Protein AF-A0A378KY11-F1 (afdb_monomer_lite)

Organism: NCBI:txid45072

Radius of gyration: 21.18 Å; chains: 1; bounding box: 35×43×86 Å

pLDDT: mean 77.0, std 15.94, range [35.81, 94.25]

Sequence (131 aa):
MNPIKLIGSLILILIPWGVVSAEEYHKQAISIITNCYNTSEDKEDKVVQCIKNKLKELPNPGDYRLNVKTSNPDAAGHFRIIIFMINSSGYMVYCIGNANRNTMTIKSCVQDKGEPLSPSQELSIDTLLDI

Structure (mmCIF, N/CA/C/O backbone):
data_AF-A0A378KY11-F1
#
_entry.id   AF-A0A378KY11-F1
#
loop_
_atom_site.group_PDB
_atom_site.id
_atom_site.type_symbol
_atom_site.label_atom_id
_atom_site.label_alt_id
_atom_site.label_comp_id
_atom_site.label_asym_id
_atom_site.label_entity_id
_atom_site.label_seq_id
_atom_site.pdbx_PDB_ins_code
_atom_site.Cartn_x
_atom_site.Cartn_y
_atom_site.Cartn_z
_atom_site.occupancy
_atom_site.B_iso_or_equiv
_atom_site.auth_seq_id
_atom_site.auth_comp_id
_atom_site.auth_asym_id
_atom_site.auth_atom_id
_atom_site.pdbx_PDB_model_num
ATOM 1 N N . MET A 1 1 ? -17.705 24.272 63.351 1.00 37.47 1 MET A N 1
ATOM 2 C CA . MET A 1 1 ? -17.203 25.217 62.331 1.00 37.47 1 MET A CA 1
ATOM 3 C C . MET A 1 1 ? -16.059 24.552 61.567 1.00 37.47 1 MET A C 1
ATOM 5 O O . MET A 1 1 ? -15.044 24.248 62.168 1.00 37.47 1 MET A O 1
ATOM 9 N N . ASN A 1 2 ? -16.343 24.236 60.297 1.00 40.91 2 ASN A N 1
ATOM 10 C CA . ASN A 1 2 ? -15.537 23.867 59.115 1.00 40.91 2 ASN A CA 1
ATOM 11 C C . ASN A 1 2 ? -14.178 23.140 59.225 1.00 40.91 2 ASN A C 1
ATOM 13 O O . ASN A 1 2 ? -13.183 23.766 59.580 1.00 40.91 2 ASN A O 1
ATOM 17 N N . PRO A 1 3 ? -14.069 21.928 58.643 1.00 47.09 3 PRO A N 1
ATOM 18 C CA . PRO A 1 3 ? -12.883 21.507 57.914 1.00 47.09 3 PRO A CA 1
ATOM 19 C C . PRO A 1 3 ? -13.015 21.884 56.428 1.00 47.09 3 PRO A C 1
ATOM 21 O O . PRO A 1 3 ? -14.005 21.579 55.758 1.00 47.09 3 PRO A O 1
ATOM 24 N N . ILE A 1 4 ? -11.997 22.580 55.932 1.00 55.97 4 ILE A N 1
ATOM 25 C CA . ILE A 1 4 ? -11.791 22.943 54.530 1.00 55.97 4 ILE A CA 1
ATOM 26 C C . ILE A 1 4 ? -11.764 21.653 53.703 1.00 55.97 4 ILE A C 1
ATOM 28 O O . ILE A 1 4 ? -10.840 20.847 53.805 1.00 55.97 4 ILE A O 1
ATOM 32 N N . LYS A 1 5 ? -12.809 21.440 52.898 1.00 49.34 5 LYS A N 1
ATOM 33 C CA . LYS A 1 5 ? -12.852 20.378 51.894 1.00 49.34 5 LYS A CA 1
ATOM 34 C C . LYS A 1 5 ? -11.841 20.738 50.806 1.00 49.34 5 LYS A C 1
ATOM 36 O O . LYS A 1 5 ? -12.108 21.618 49.992 1.00 49.34 5 LYS A O 1
ATOM 41 N N . LEU A 1 6 ? -10.683 20.076 50.814 1.00 51.50 6 LEU A N 1
ATOM 42 C CA . LEU A 1 6 ? -9.778 20.032 49.668 1.00 51.50 6 LEU A CA 1
ATOM 43 C C . LEU A 1 6 ? -10.548 19.418 48.495 1.00 51.50 6 LEU A C 1
ATOM 45 O O . LEU A 1 6 ? -10.718 18.204 48.397 1.00 51.50 6 LEU A O 1
ATOM 49 N N . ILE A 1 7 ? -11.049 20.281 47.619 1.00 56.16 7 ILE A N 1
ATOM 50 C CA . ILE A 1 7 ? -11.520 19.911 46.293 1.00 56.16 7 ILE A CA 1
ATOM 51 C C . ILE A 1 7 ? -10.250 19.596 45.501 1.00 56.16 7 ILE A C 1
ATOM 53 O O . ILE A 1 7 ? -9.639 20.472 44.892 1.00 56.16 7 ILE A O 1
ATOM 57 N N . GLY A 1 8 ? -9.802 18.344 45.592 1.00 53.84 8 GLY A N 1
ATOM 58 C CA . GLY A 1 8 ? -8.805 17.772 44.697 1.00 53.84 8 GLY A CA 1
ATOM 59 C C . GLY A 1 8 ? -9.410 17.690 43.304 1.00 53.84 8 GLY A C 1
ATOM 60 O O . GLY A 1 8 ? -9.938 16.655 42.909 1.00 53.84 8 GLY A O 1
ATOM 61 N N . SER A 1 9 ? -9.391 18.815 42.593 1.00 54.47 9 SER A N 1
ATOM 62 C CA . SER A 1 9 ? -9.737 18.888 41.182 1.00 54.47 9 SER A CA 1
ATOM 63 C C . SER A 1 9 ? -8.617 18.200 40.408 1.00 54.47 9 SER A C 1
ATOM 65 O O . SER A 1 9 ? -7.626 18.815 40.015 1.00 54.47 9 SER A O 1
ATOM 67 N N . LEU A 1 10 ? -8.732 16.880 40.278 1.00 54.66 10 LEU A N 1
ATOM 68 C CA . LEU A 1 10 ? -7.898 16.074 39.406 1.00 54.66 10 LEU A CA 1
ATOM 69 C C . LEU A 1 10 ? -8.316 16.413 37.967 1.00 54.66 10 LEU A C 1
ATOM 71 O O . LEU A 1 10 ? -9.171 15.756 37.377 1.00 54.66 10 LEU A O 1
ATOM 75 N N . ILE A 1 11 ? -7.763 17.500 37.424 1.00 59.56 11 ILE A N 1
ATOM 76 C CA . ILE A 1 11 ? -7.839 17.820 35.996 1.00 59.56 11 ILE A CA 1
ATOM 77 C C . ILE A 1 11 ? -6.975 16.780 35.284 1.00 59.56 11 ILE A C 1
ATOM 79 O O . ILE A 1 11 ? -5.788 16.969 35.041 1.00 59.56 11 ILE A O 1
ATOM 83 N N . LEU A 1 12 ? -7.587 15.631 35.017 1.00 55.69 12 LEU A N 1
ATOM 84 C CA . LEU A 1 12 ? -7.044 14.548 34.211 1.00 55.69 12 LEU A CA 1
ATOM 85 C C . LEU A 1 12 ? -7.713 14.602 32.837 1.00 55.69 12 LEU A C 1
ATOM 87 O O . LEU A 1 12 ? -8.357 13.662 32.394 1.00 55.69 12 LEU A O 1
ATOM 91 N N . ILE A 1 13 ? -7.647 15.761 32.191 1.00 57.81 13 ILE A N 1
ATOM 92 C CA . ILE A 1 13 ? -8.123 15.951 30.824 1.00 57.81 13 ILE A CA 1
ATOM 93 C C . ILE A 1 13 ? -7.138 16.917 30.201 1.00 57.81 13 ILE A C 1
ATOM 95 O O . ILE A 1 13 ? -7.174 18.085 30.553 1.00 57.81 13 ILE A O 1
ATOM 99 N N . LEU A 1 14 ? -6.217 16.403 29.389 1.00 50.12 14 LEU A N 1
ATOM 100 C CA . LEU A 1 14 ? -5.500 17.080 28.297 1.00 50.12 14 LEU A CA 1
ATOM 101 C C . LEU A 1 14 ? -4.362 16.156 27.826 1.00 50.12 14 LEU A C 1
ATOM 103 O O . LEU A 1 14 ? -3.215 16.570 27.685 1.00 50.12 14 LEU A O 1
ATOM 107 N N . ILE A 1 15 ? -4.661 14.877 27.579 1.00 57.03 15 ILE A N 1
ATOM 108 C CA . ILE A 1 15 ? -3.862 14.161 26.586 1.00 57.03 15 ILE A CA 1
ATOM 109 C C . ILE A 1 15 ? -4.636 14.334 25.283 1.00 57.03 15 ILE A C 1
ATOM 111 O O . ILE A 1 15 ? -5.746 13.806 25.183 1.00 57.03 15 ILE A O 1
ATOM 115 N N . PRO A 1 16 ? -4.121 15.097 24.302 1.00 43.75 16 PRO A N 1
ATOM 116 C CA . PRO A 1 16 ? -4.639 15.041 22.952 1.00 43.75 16 PRO A CA 1
ATOM 117 C C . PRO A 1 16 ? -4.214 13.675 22.425 1.00 43.75 16 PRO A C 1
ATOM 119 O O . PRO A 1 16 ? -3.162 13.523 21.808 1.00 43.75 16 PRO A O 1
ATOM 122 N N . TRP A 1 17 ? -4.985 12.642 22.757 1.00 49.72 17 TRP A N 1
ATOM 123 C CA . TRP A 1 17 ? -4.884 11.375 22.064 1.00 49.72 17 TRP A CA 1
ATOM 124 C C . TRP A 1 17 ? -5.228 11.696 20.621 1.00 49.72 17 TRP A C 1
ATOM 126 O O . TRP A 1 17 ? -6.391 11.920 20.286 1.00 49.72 17 TRP A O 1
ATOM 136 N N . GLY A 1 18 ? -4.188 11.827 19.797 1.00 53.03 18 GLY A N 1
ATOM 137 C CA . GLY A 1 18 ? -4.296 11.875 18.353 1.00 53.03 18 GLY A CA 1
ATOM 138 C C . GLY A 1 18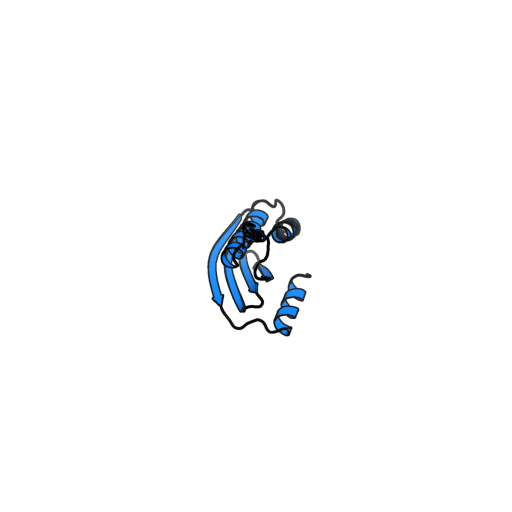 ? -4.910 10.561 17.910 1.00 53.03 18 GLY A C 1
ATOM 139 O O . GLY A 1 18 ? -4.205 9.619 17.562 1.00 53.03 18 GLY A O 1
ATOM 140 N N . VAL A 1 19 ? -6.232 10.480 18.001 1.00 57.03 19 VAL A N 1
ATOM 141 C CA . VAL A 1 19 ? -7.027 9.419 17.416 1.00 57.03 19 VAL A CA 1
ATOM 142 C C . VAL A 1 19 ? -6.938 9.629 15.915 1.00 57.03 19 VAL A C 1
ATOM 144 O O . VAL A 1 19 ? -7.730 10.349 15.313 1.00 57.03 19 VAL A O 1
ATOM 147 N N . VAL A 1 20 ? -5.904 9.048 15.305 1.00 63.56 20 VAL A N 1
ATOM 148 C CA . VAL A 1 20 ? -5.912 8.818 13.863 1.00 63.56 20 VAL A CA 1
ATOM 149 C C . VAL A 1 20 ? -7.190 8.036 13.596 1.00 63.56 20 VAL A C 1
ATOM 151 O O . VAL A 1 20 ? -7.429 6.999 14.215 1.00 63.56 20 VAL A O 1
ATOM 154 N N . SER A 1 21 ? -8.071 8.579 12.761 1.00 74.06 21 SER A N 1
ATOM 155 C CA . SER A 1 21 ? -9.301 7.883 12.413 1.00 74.06 21 SER A CA 1
ATOM 156 C C . SER A 1 21 ? -8.983 6.747 11.440 1.00 74.06 21 SER A C 1
ATOM 158 O O . SER A 1 21 ? -7.997 6.785 10.702 1.00 74.06 21 SER A O 1
ATOM 160 N N . ALA A 1 22 ? -9.849 5.738 11.394 1.00 71.75 22 ALA A N 1
ATOM 161 C CA . ALA A 1 22 ? -9.800 4.696 10.368 1.00 71.75 22 ALA A CA 1
ATOM 162 C C . ALA A 1 22 ? -9.801 5.275 8.933 1.00 71.75 22 ALA A C 1
ATOM 164 O O . ALA A 1 22 ? -9.206 4.706 8.014 1.00 71.75 22 ALA A O 1
ATOM 165 N N . GLU A 1 23 ? -10.440 6.434 8.744 1.00 73.19 23 GLU A N 1
ATOM 166 C CA . GLU A 1 23 ? -10.442 7.149 7.469 1.00 73.19 23 GLU A CA 1
ATOM 167 C C . GLU A 1 23 ? -9.060 7.729 7.125 1.00 73.19 23 GLU A C 1
ATOM 169 O O . GLU A 1 23 ? -8.614 7.696 5.982 1.00 73.19 23 GLU A O 1
ATOM 174 N N . GLU A 1 24 ? -8.357 8.244 8.123 1.00 82.69 24 GLU A N 1
ATOM 175 C CA . GLU A 1 24 ? -7.048 8.855 7.937 1.00 82.69 24 GLU A CA 1
ATOM 176 C C . GLU A 1 24 ? -5.956 7.796 7.703 1.00 82.69 24 GLU A C 1
ATOM 178 O O . GLU A 1 24 ? -5.070 7.980 6.866 1.00 82.69 24 GLU A O 1
ATOM 183 N N . TYR A 1 25 ? -6.077 6.632 8.351 1.00 85.31 25 TYR A N 1
ATOM 184 C CA . TYR A 1 25 ? -5.148 5.514 8.177 1.00 85.31 25 TYR A CA 1
ATOM 185 C C . TYR A 1 25 ? -5.025 5.064 6.716 1.00 85.31 25 TYR A C 1
ATOM 187 O O . TYR A 1 25 ? -3.920 4.979 6.180 1.00 85.31 25 TYR A O 1
ATOM 195 N N . HIS A 1 26 ? -6.147 4.793 6.040 1.00 85.19 26 HIS A N 1
ATOM 196 C CA . HIS A 1 26 ? -6.092 4.220 4.694 1.00 85.19 26 HIS A CA 1
ATOM 197 C C . HIS A 1 26 ? -5.505 5.205 3.670 1.00 85.19 26 HIS A C 1
ATOM 199 O O . HIS A 1 26 ? -4.774 4.791 2.770 1.00 85.19 26 HIS A O 1
ATOM 205 N N . LYS A 1 27 ? -5.772 6.513 3.816 1.00 90.25 27 LYS A N 1
ATOM 206 C CA . LYS A 1 27 ? -5.198 7.552 2.945 1.00 90.25 27 LYS A CA 1
ATOM 207 C C . LYS A 1 27 ? -3.681 7.602 3.100 1.00 90.25 27 LYS A C 1
ATOM 209 O O . LYS A 1 27 ? -2.962 7.619 2.099 1.00 90.25 27 LYS A O 1
ATOM 214 N N . GLN A 1 28 ? -3.193 7.557 4.340 1.00 91.25 28 GLN A N 1
ATOM 215 C CA . GLN A 1 28 ? -1.759 7.533 4.622 1.00 91.25 28 GLN A CA 1
ATOM 216 C C . GLN A 1 28 ? -1.098 6.242 4.131 1.00 91.25 28 GLN A C 1
ATOM 218 O O . GLN A 1 28 ? -0.052 6.310 3.486 1.00 91.25 28 GLN A O 1
ATOM 223 N N . ALA A 1 29 ? -1.729 5.083 4.330 1.00 91.19 29 ALA A N 1
ATOM 224 C CA . ALA A 1 29 ? -1.225 3.809 3.824 1.00 91.19 29 ALA A CA 1
ATOM 225 C C . ALA A 1 29 ? -1.081 3.814 2.290 1.00 91.19 29 ALA A C 1
ATOM 227 O O . ALA A 1 29 ? -0.028 3.454 1.765 1.00 91.19 29 ALA A O 1
ATOM 228 N N . ILE A 1 30 ? -2.092 4.298 1.557 1.00 92.31 30 ILE A N 1
ATOM 229 C CA . ILE A 1 30 ? -2.036 4.435 0.089 1.00 92.31 30 ILE A CA 1
ATOM 230 C C . ILE A 1 30 ? -0.908 5.380 -0.343 1.00 92.31 30 ILE A C 1
ATOM 232 O O . ILE A 1 30 ? -0.194 5.093 -1.310 1.00 92.31 30 ILE A O 1
ATOM 236 N N . SER A 1 31 ? -0.736 6.496 0.370 1.00 94.00 31 SER A N 1
ATOM 237 C CA . SER A 1 31 ? 0.337 7.459 0.110 1.00 94.00 31 SER A CA 1
ATOM 238 C C . SER A 1 31 ? 1.719 6.824 0.291 1.00 94.00 31 SER A C 1
ATOM 240 O O . SER A 1 31 ? 2.563 6.925 -0.599 1.00 94.00 31 SER A O 1
ATOM 242 N N . ILE A 1 32 ? 1.924 6.080 1.383 1.00 93.56 32 ILE A N 1
ATOM 243 C CA . ILE A 1 32 ? 3.165 5.343 1.660 1.00 93.56 32 ILE A CA 1
ATOM 244 C C . ILE A 1 32 ? 3.470 4.347 0.542 1.00 93.56 32 ILE A C 1
ATOM 246 O O . ILE A 1 32 ? 4.580 4.353 0.015 1.00 93.56 32 ILE A O 1
ATOM 250 N N . ILE A 1 33 ? 2.491 3.528 0.145 1.00 91.38 33 ILE A N 1
ATOM 251 C CA . ILE A 1 33 ? 2.658 2.527 -0.920 1.00 91.38 33 ILE A CA 1
ATOM 252 C C . ILE A 1 33 ? 3.071 3.202 -2.226 1.00 91.38 33 ILE A C 1
ATOM 254 O O . ILE A 1 33 ? 4.040 2.792 -2.865 1.00 91.38 33 ILE A O 1
ATOM 258 N N . THR A 1 34 ? 2.365 4.271 -2.594 1.00 92.44 34 THR A N 1
ATOM 259 C CA . THR A 1 34 ? 2.635 5.022 -3.822 1.00 92.44 34 THR A CA 1
ATOM 260 C C . THR A 1 34 ? 4.029 5.643 -3.790 1.00 92.44 34 THR A C 1
ATOM 262 O O . THR A 1 34 ? 4.772 5.545 -4.764 1.00 92.44 34 THR A O 1
ATOM 265 N N . ASN A 1 35 ? 4.415 6.249 -2.665 1.00 93.00 35 ASN A N 1
ATOM 266 C CA . ASN A 1 35 ? 5.718 6.880 -2.522 1.00 93.00 35 ASN A CA 1
ATOM 267 C C . ASN A 1 35 ? 6.851 5.849 -2.570 1.00 93.00 35 ASN A C 1
ATOM 269 O O . ASN A 1 35 ? 7.770 6.011 -3.363 1.00 93.00 35 ASN A O 1
ATOM 273 N N . CYS A 1 36 ? 6.748 4.758 -1.804 1.00 90.75 36 CYS A N 1
ATOM 274 C CA . CYS A 1 36 ? 7.719 3.664 -1.829 1.00 90.75 36 CYS A CA 1
ATOM 275 C C . CYS A 1 36 ? 7.910 3.092 -3.236 1.00 90.75 36 CYS A C 1
ATOM 277 O O . CYS A 1 36 ? 9.030 2.796 -3.640 1.00 90.75 36 CYS A O 1
ATOM 279 N N . TYR A 1 37 ? 6.830 2.963 -4.005 1.00 89.69 37 TYR A N 1
ATOM 280 C CA . TYR A 1 37 ? 6.920 2.493 -5.381 1.00 89.69 37 TYR A CA 1
ATOM 281 C C . TYR A 1 37 ? 7.601 3.505 -6.319 1.00 89.69 37 TYR A C 1
ATOM 283 O O . TYR A 1 37 ? 8.324 3.112 -7.235 1.00 89.69 37 TYR A O 1
ATOM 291 N N . ASN A 1 38 ? 7.357 4.802 -6.121 1.00 90.38 38 ASN A N 1
ATOM 292 C CA . ASN A 1 38 ? 7.872 5.867 -6.985 1.00 90.38 38 ASN A CA 1
ATOM 293 C C . ASN A 1 38 ? 9.338 6.216 -6.713 1.00 90.38 38 ASN A C 1
ATOM 295 O O . ASN A 1 38 ? 10.016 6.703 -7.613 1.00 90.38 38 ASN A O 1
ATOM 299 N N . THR A 1 39 ? 9.819 6.002 -5.489 1.00 88.31 39 THR A N 1
ATOM 300 C CA . THR A 1 39 ? 11.186 6.354 -5.081 1.00 88.31 39 THR A CA 1
ATOM 301 C C . THR A 1 39 ? 12.145 5.169 -5.071 1.00 88.31 39 THR A C 1
ATOM 303 O O . THR A 1 39 ? 13.351 5.376 -4.977 1.00 88.31 39 THR A O 1
ATOM 306 N N . SER A 1 40 ? 11.643 3.935 -5.166 1.00 82.06 40 SER A N 1
ATOM 307 C CA . SER A 1 40 ? 12.503 2.753 -5.202 1.00 82.06 40 SER A CA 1
ATOM 308 C C . SER A 1 40 ? 13.134 2.571 -6.578 1.00 82.06 40 SER A C 1
ATOM 310 O O . SER A 1 40 ? 12.433 2.439 -7.583 1.00 82.06 40 SER A O 1
ATOM 312 N N . GLU A 1 41 ? 14.464 2.522 -6.603 1.00 71.25 41 GLU A N 1
ATOM 313 C CA . GLU A 1 41 ? 15.255 2.308 -7.820 1.00 71.25 41 GLU A CA 1
ATOM 314 C C . GLU A 1 41 ? 15.103 0.882 -8.382 1.00 71.25 41 GLU A C 1
ATOM 316 O O . GLU A 1 41 ? 15.145 0.708 -9.595 1.00 71.25 41 GLU A O 1
ATOM 321 N N . ASP A 1 42 ? 14.837 -0.114 -7.521 1.00 68.94 42 ASP A N 1
ATOM 322 C CA . ASP A 1 42 ? 14.449 -1.475 -7.925 1.00 68.94 42 ASP A CA 1
ATOM 323 C C . ASP A 1 42 ? 13.045 -1.794 -7.416 1.00 68.94 42 ASP A C 1
ATOM 325 O O . ASP A 1 42 ? 12.732 -1.619 -6.236 1.00 68.94 42 ASP A O 1
ATOM 329 N N . LYS A 1 43 ? 12.184 -2.264 -8.318 1.00 65.25 43 LYS A N 1
ATOM 330 C CA . LYS A 1 43 ? 10.729 -2.363 -8.107 1.00 65.25 43 LYS A CA 1
ATOM 331 C C . LYS A 1 43 ? 10.265 -3.639 -7.399 1.00 65.25 43 LYS A C 1
ATOM 333 O O . LYS A 1 43 ? 9.063 -3.856 -7.275 1.00 65.25 43 LYS A O 1
ATOM 338 N N . GLU A 1 44 ? 11.210 -4.449 -6.936 1.00 69.69 44 GLU A N 1
ATOM 339 C CA . GLU A 1 44 ? 10.971 -5.734 -6.274 1.00 69.69 44 GLU A CA 1
ATOM 340 C C . GLU A 1 44 ? 11.155 -5.594 -4.752 1.00 69.69 44 GLU A C 1
ATOM 342 O O . GLU A 1 44 ? 10.491 -4.763 -4.123 1.00 69.69 44 GLU A O 1
ATOM 347 N N . ASP A 1 45 ? 12.064 -6.359 -4.145 1.00 73.06 45 ASP A N 1
ATOM 348 C CA . ASP A 1 45 ? 12.229 -6.465 -2.690 1.00 73.06 45 ASP A CA 1
ATOM 349 C C . ASP A 1 45 ? 12.371 -5.115 -1.974 1.00 73.06 45 ASP A C 1
ATOM 351 O O . ASP A 1 45 ? 11.857 -4.945 -0.868 1.00 73.06 45 ASP A O 1
ATOM 355 N N . LYS A 1 46 ? 13.005 -4.116 -2.603 1.00 80.75 46 LYS A N 1
ATOM 356 C CA . LYS A 1 46 ? 13.176 -2.777 -2.013 1.00 80.75 46 LYS A CA 1
ATOM 357 C C . LYS A 1 46 ? 11.848 -2.035 -1.829 1.00 80.75 46 LYS A C 1
ATOM 359 O O . LYS A 1 46 ? 11.661 -1.382 -0.801 1.00 80.75 46 LYS A O 1
ATOM 364 N N . VAL A 1 47 ? 10.906 -2.165 -2.769 1.00 84.25 47 VAL A N 1
ATOM 365 C CA . VAL A 1 47 ? 9.562 -1.574 -2.629 1.00 84.25 47 VAL A CA 1
ATOM 366 C C . VAL A 1 47 ? 8.829 -2.249 -1.479 1.00 84.25 47 VAL A C 1
ATOM 368 O O . VAL A 1 47 ? 8.279 -1.566 -0.614 1.00 84.25 47 VAL A O 1
ATOM 371 N N . VAL A 1 48 ? 8.868 -3.583 -1.430 1.00 82.88 48 VAL A N 1
ATOM 372 C CA . VAL A 1 48 ? 8.224 -4.368 -0.368 1.00 82.88 48 VAL A CA 1
ATOM 373 C C . VAL A 1 48 ? 8.805 -4.005 0.998 1.00 82.88 48 VAL A C 1
ATOM 375 O O . VAL A 1 48 ? 8.053 -3.750 1.939 1.00 82.88 48 VAL A O 1
ATOM 378 N N . GLN A 1 49 ? 10.130 -3.907 1.111 1.00 84.88 49 GLN A N 1
ATOM 379 C CA . GLN A 1 49 ? 10.801 -3.490 2.341 1.00 84.88 49 GLN A CA 1
ATOM 380 C C . GLN A 1 49 ? 10.442 -2.058 2.741 1.00 84.88 49 GLN A C 1
ATOM 382 O O . GLN A 1 49 ? 10.145 -1.820 3.911 1.00 84.88 49 GLN A O 1
ATOM 387 N N . CYS A 1 50 ? 10.411 -1.112 1.797 1.00 89.69 50 CYS A N 1
ATOM 388 C CA . CYS A 1 50 ? 9.992 0.262 2.074 1.00 89.69 50 CYS A CA 1
ATOM 389 C C . CYS A 1 50 ? 8.572 0.302 2.651 1.00 89.69 50 CYS A C 1
ATOM 391 O O . CYS A 1 50 ? 8.352 0.917 3.697 1.00 89.69 50 CYS A O 1
ATOM 393 N N . ILE A 1 51 ? 7.633 -0.410 2.018 1.00 88.50 51 ILE A N 1
ATOM 394 C CA . ILE A 1 51 ? 6.239 -0.496 2.464 1.00 88.50 51 ILE A CA 1
ATOM 395 C C . ILE A 1 51 ? 6.171 -1.101 3.870 1.00 88.50 51 ILE A C 1
ATOM 397 O O . ILE A 1 51 ? 5.585 -0.492 4.764 1.00 88.50 51 ILE A O 1
ATOM 401 N N . LYS A 1 52 ? 6.813 -2.259 4.093 1.00 86.00 52 LYS A N 1
ATOM 402 C CA . LYS A 1 52 ? 6.831 -2.941 5.399 1.00 86.00 52 LYS A CA 1
ATOM 403 C C . LYS A 1 52 ? 7.418 -2.049 6.498 1.00 86.00 52 LYS A C 1
ATOM 405 O O . LYS A 1 52 ? 6.887 -2.030 7.604 1.00 86.00 52 LYS A O 1
ATOM 410 N N . ASN A 1 53 ? 8.478 -1.297 6.210 1.00 88.19 53 ASN A N 1
ATOM 411 C CA . ASN A 1 53 ? 9.112 -0.419 7.192 1.00 88.19 53 ASN A CA 1
ATOM 412 C C . ASN A 1 53 ? 8.237 0.794 7.521 1.00 88.19 53 ASN A C 1
ATOM 414 O O . ASN A 1 53 ? 8.023 1.092 8.691 1.00 88.19 53 ASN A O 1
ATOM 418 N N . LYS A 1 54 ? 7.683 1.463 6.505 1.00 88.81 54 LYS A N 1
ATOM 419 C CA . LYS A 1 54 ? 6.901 2.691 6.695 1.00 88.81 54 LYS A CA 1
ATOM 420 C C . LYS A 1 54 ? 5.513 2.438 7.275 1.00 88.81 54 LYS A C 1
ATOM 422 O O . LYS A 1 54 ? 5.047 3.233 8.081 1.00 88.81 54 LYS A O 1
ATOM 427 N N . LEU A 1 55 ? 4.862 1.328 6.927 1.00 86.50 55 LEU A N 1
ATOM 428 C CA . LEU A 1 55 ? 3.555 0.992 7.499 1.00 86.50 55 LEU A CA 1
ATOM 429 C C . LEU A 1 55 ? 3.629 0.597 8.976 1.00 86.50 55 LEU A C 1
ATOM 431 O O . LEU A 1 55 ? 2.678 0.860 9.701 1.00 86.50 55 LEU A O 1
ATOM 435 N N . LYS A 1 56 ? 4.748 0.026 9.447 1.00 84.00 56 LYS A N 1
ATOM 436 C CA . LYS A 1 56 ? 4.960 -0.253 10.881 1.00 84.00 56 LYS A CA 1
ATOM 437 C C . LYS A 1 56 ? 5.008 1.016 11.736 1.00 84.00 56 LYS A C 1
ATOM 439 O O . LYS A 1 56 ? 4.721 0.953 12.925 1.00 84.00 56 LYS A O 1
ATOM 444 N N . GLU A 1 57 ? 5.387 2.148 11.144 1.00 87.19 57 GLU A N 1
ATOM 445 C CA . GLU A 1 57 ? 5.420 3.453 11.816 1.00 87.19 57 GLU A CA 1
ATOM 446 C C . GLU A 1 57 ? 4.023 4.095 11.902 1.00 87.19 57 GLU A C 1
ATOM 448 O O . GLU A 1 57 ? 3.810 4.994 12.714 1.00 87.19 57 GLU A O 1
ATOM 453 N N . LEU A 1 58 ? 3.070 3.648 11.074 1.00 83.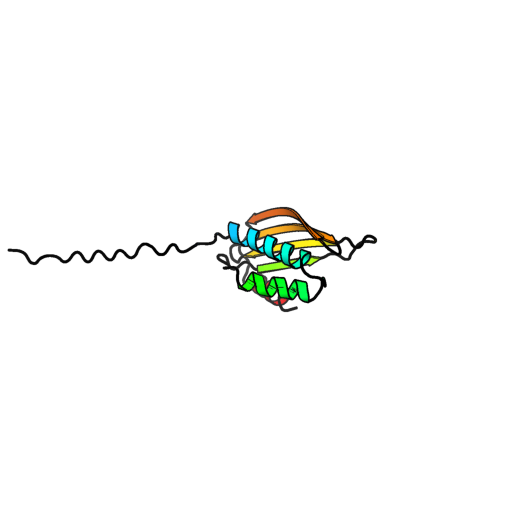75 58 LEU A N 1
ATOM 454 C CA . LEU A 1 58 ? 1.730 4.217 10.991 1.00 83.75 58 LEU A CA 1
ATOM 455 C C . LEU A 1 58 ? 0.809 3.577 12.050 1.00 83.75 58 LEU A C 1
ATOM 457 O O . LEU A 1 58 ? 0.558 2.371 11.980 1.00 83.75 58 LEU A O 1
ATOM 461 N N . PRO A 1 59 ? 0.249 4.351 13.003 1.00 84.00 59 PRO A N 1
ATOM 462 C CA . PRO A 1 59 ? -0.721 3.825 13.957 1.00 84.00 59 PRO A CA 1
ATOM 463 C C . PRO A 1 59 ? -1.923 3.246 13.214 1.00 84.00 59 PRO A C 1
ATOM 465 O O . PRO A 1 59 ? -2.522 3.947 12.404 1.00 84.00 59 PRO A O 1
ATOM 468 N N . ASN A 1 60 ? -2.282 1.992 13.491 1.00 80.19 60 ASN A N 1
ATOM 469 C CA . ASN A 1 60 ? -3.398 1.301 12.847 1.00 80.19 60 ASN A CA 1
ATOM 470 C C . ASN A 1 60 ? -4.624 1.261 13.782 1.00 80.19 60 ASN A C 1
ATOM 472 O O . ASN A 1 60 ? -4.828 0.267 14.478 1.00 80.19 60 ASN A O 1
ATOM 476 N N . PRO A 1 61 ? -5.442 2.332 13.842 1.00 74.81 61 PRO A N 1
ATOM 477 C CA . PRO A 1 61 ? -6.528 2.477 14.819 1.00 74.81 61 PRO A CA 1
ATOM 478 C C . PRO A 1 61 ? -7.654 1.451 14.646 1.00 74.81 61 PRO A C 1
ATOM 480 O O . PRO A 1 61 ? -8.464 1.277 15.552 1.00 74.81 61 PRO A O 1
ATOM 483 N N . GLY A 1 62 ? -7.738 0.814 13.475 1.00 73.38 62 GLY A N 1
ATOM 484 C CA . GLY A 1 62 ? -8.771 -0.161 13.142 1.00 73.38 62 GLY A CA 1
ATOM 485 C C . GLY A 1 62 ? -8.245 -1.574 12.934 1.00 73.38 62 GLY A C 1
ATOM 486 O O . GLY A 1 62 ? -9.034 -2.407 12.524 1.00 73.38 62 GLY A O 1
ATOM 487 N N . ASP A 1 63 ? -6.954 -1.833 13.154 1.00 81.44 63 ASP A N 1
ATOM 488 C CA . ASP A 1 63 ? -6.304 -3.108 12.816 1.00 81.44 63 ASP A CA 1
ATOM 489 C C . ASP A 1 63 ? -6.570 -3.564 11.364 1.00 81.44 63 ASP A C 1
ATOM 491 O O . ASP A 1 63 ? -6.929 -4.702 11.061 1.00 81.44 63 ASP A O 1
ATOM 495 N N . TYR A 1 64 ? -6.453 -2.619 10.429 1.00 83.19 64 TYR A N 1
ATOM 496 C CA . TYR A 1 64 ? -6.542 -2.897 9.004 1.00 83.19 64 TYR A CA 1
ATOM 497 C C . TYR A 1 64 ? -5.424 -3.821 8.542 1.00 83.19 64 TYR A C 1
ATOM 499 O O . TYR A 1 64 ? -4.247 -3.607 8.831 1.00 83.19 64 TYR A O 1
ATOM 507 N N . ARG A 1 65 ? -5.800 -4.769 7.698 1.00 84.44 65 ARG A N 1
ATOM 508 C CA . ARG A 1 65 ? -4.902 -5.630 6.945 1.00 84.44 65 ARG A CA 1
ATOM 509 C C . ARG A 1 65 ? -4.845 -5.152 5.509 1.00 84.44 65 ARG A C 1
ATOM 511 O O . ARG A 1 65 ? -5.882 -4.867 4.914 1.00 84.44 65 ARG A O 1
ATOM 518 N N . LEU A 1 66 ? -3.639 -5.054 4.964 1.00 85.00 66 LEU A N 1
ATOM 519 C CA . LEU A 1 66 ? -3.363 -4.500 3.642 1.00 85.00 66 LEU A CA 1
ATOM 520 C C . LEU A 1 66 ? -2.826 -5.588 2.720 1.00 85.00 66 LEU A C 1
ATOM 522 O O . LEU A 1 66 ? -1.791 -6.169 3.007 1.00 85.00 66 LEU A O 1
ATOM 526 N N . ASN A 1 67 ? -3.434 -5.756 1.552 1.00 84.81 67 ASN A N 1
ATOM 527 C CA . ASN A 1 67 ? -2.908 -6.587 0.480 1.00 84.81 67 ASN A CA 1
ATOM 528 C C . ASN A 1 67 ? -2.741 -5.765 -0.809 1.00 84.81 67 ASN A C 1
ATOM 530 O O . ASN A 1 67 ? -3.669 -5.081 -1.248 1.00 84.81 67 ASN A O 1
ATOM 534 N N . VAL A 1 68 ? -1.577 -5.881 -1.449 1.00 85.00 68 VAL A N 1
ATOM 535 C CA . VAL A 1 68 ? -1.263 -5.228 -2.727 1.00 85.00 68 VAL A CA 1
ATOM 536 C C . VAL A 1 68 ? -1.019 -6.305 -3.777 1.00 85.00 68 VAL A C 1
ATOM 538 O O . VAL A 1 68 ? -0.178 -7.176 -3.592 1.00 85.00 68 VAL A O 1
ATOM 541 N N . LYS A 1 69 ? -1.762 -6.259 -4.883 1.00 84.31 69 LYS A N 1
ATOM 542 C CA . LYS A 1 69 ? -1.626 -7.188 -6.013 1.00 84.31 69 LYS A CA 1
ATOM 543 C C . LYS A 1 69 ? -1.307 -6.430 -7.288 1.00 84.31 69 LYS A C 1
ATOM 545 O O . LYS A 1 69 ? -1.870 -5.364 -7.537 1.00 84.31 69 LYS A O 1
ATOM 550 N N . THR A 1 70 ? -0.454 -7.015 -8.114 1.00 82.75 70 THR A N 1
ATOM 551 C CA . THR A 1 70 ? -0.084 -6.486 -9.426 1.00 82.75 70 THR A CA 1
ATOM 552 C C . THR A 1 70 ? -0.475 -7.477 -10.518 1.00 82.75 70 THR A C 1
ATOM 554 O O . THR A 1 70 ? -0.493 -8.688 -10.301 1.00 82.75 70 THR A O 1
ATOM 557 N N . SER A 1 71 ? -0.853 -6.970 -11.692 1.00 84.81 71 SER A N 1
ATOM 558 C CA . SER A 1 71 ? -0.966 -7.806 -12.888 1.00 84.81 71 SER A CA 1
ATOM 559 C C . SER A 1 71 ? 0.408 -8.038 -13.512 1.00 84.81 71 SER A C 1
ATOM 561 O O . SER A 1 71 ? 1.359 -7.306 -13.233 1.00 84.81 71 SER A O 1
ATOM 563 N N . ASN A 1 72 ? 0.482 -8.982 -14.450 1.00 83.75 72 ASN A N 1
ATOM 564 C CA . ASN A 1 72 ? 1.618 -9.038 -15.363 1.00 83.75 72 ASN A CA 1
ATOM 565 C C . ASN A 1 72 ? 1.723 -7.718 -16.153 1.00 83.75 72 ASN A C 1
ATOM 567 O O . ASN A 1 72 ? 0.682 -7.118 -16.462 1.00 83.75 72 ASN A O 1
ATOM 571 N N . PRO A 1 73 ? 2.948 -7.261 -16.464 1.00 84.38 73 PRO A N 1
ATOM 572 C CA . PRO A 1 73 ? 3.154 -6.106 -17.321 1.00 84.38 73 PRO A CA 1
ATOM 573 C C . PRO A 1 73 ? 2.689 -6.388 -18.754 1.00 84.38 73 PRO A C 1
ATOM 575 O O . PRO A 1 73 ? 2.873 -7.489 -19.276 1.00 84.38 73 PRO A O 1
ATOM 578 N N . ASP A 1 74 ? 2.095 -5.384 -19.393 1.00 88.44 74 ASP A N 1
ATOM 579 C CA . ASP A 1 74 ? 1.808 -5.381 -20.824 1.00 88.44 74 ASP A CA 1
ATOM 580 C C . ASP A 1 74 ? 3.084 -5.146 -21.658 1.00 88.44 74 ASP A C 1
ATOM 582 O O . ASP A 1 74 ? 4.191 -5.010 -21.130 1.00 88.44 74 ASP A O 1
ATOM 586 N N . ALA A 1 75 ? 2.940 -5.078 -22.985 1.00 86.69 75 ALA A N 1
ATOM 587 C CA . ALA A 1 75 ? 4.066 -4.859 -23.897 1.00 86.69 75 ALA A CA 1
ATOM 588 C C . ALA A 1 75 ? 4.797 -3.517 -23.674 1.00 86.69 75 ALA A C 1
ATOM 590 O O . ALA A 1 75 ? 5.965 -3.392 -24.038 1.00 86.69 75 ALA A O 1
ATOM 591 N N . ALA A 1 76 ? 4.134 -2.525 -23.070 1.00 84.00 76 ALA A N 1
ATOM 592 C CA . ALA A 1 76 ? 4.722 -1.240 -22.701 1.00 84.00 76 ALA A CA 1
ATOM 593 C C . ALA A 1 76 ? 5.329 -1.252 -21.283 1.00 84.00 76 ALA A C 1
ATOM 595 O O . ALA A 1 76 ? 5.859 -0.240 -20.823 1.00 84.00 76 ALA A O 1
ATOM 596 N N . GLY A 1 77 ? 5.277 -2.387 -20.577 1.00 83.44 77 GLY A N 1
ATOM 597 C CA . GLY A 1 77 ? 5.735 -2.502 -19.198 1.00 83.44 77 GLY A CA 1
ATOM 598 C C . GLY A 1 77 ? 4.773 -1.880 -18.185 1.00 83.44 77 GLY A C 1
ATOM 599 O O . GLY A 1 77 ? 5.185 -1.602 -17.056 1.00 83.44 77 GLY A O 1
ATOM 600 N N . HIS A 1 78 ? 3.520 -1.626 -18.571 1.00 87.19 78 HIS A N 1
ATOM 601 C CA . HIS A 1 78 ? 2.489 -1.139 -17.666 1.00 87.19 78 HIS A CA 1
ATOM 602 C C . HIS A 1 78 ? 1.753 -2.302 -17.018 1.00 87.19 78 HIS A C 1
ATOM 604 O O . HIS A 1 78 ? 1.433 -3.294 -17.664 1.00 87.19 78 HIS A O 1
ATOM 610 N N . PHE A 1 79 ? 1.414 -2.160 -15.746 1.00 88.75 79 PHE A N 1
ATOM 611 C CA . PHE A 1 79 ? 0.610 -3.140 -15.035 1.00 88.75 79 PHE A CA 1
ATOM 612 C C . PHE A 1 79 ? -0.436 -2.473 -14.157 1.00 88.75 79 PHE A C 1
ATOM 614 O O . PHE A 1 79 ? -0.308 -1.323 -13.727 1.00 88.75 79 PHE A O 1
ATOM 621 N N . ARG A 1 80 ? -1.501 -3.223 -13.891 1.00 89.50 80 ARG A N 1
ATOM 622 C CA . ARG A 1 80 ? -2.564 -2.826 -12.979 1.00 89.50 80 ARG A CA 1
ATOM 623 C C . ARG A 1 80 ? -2.138 -3.131 -11.553 1.00 89.50 80 ARG A C 1
ATOM 625 O O . ARG A 1 80 ? -1.629 -4.215 -11.281 1.00 89.50 80 ARG A O 1
ATOM 632 N N . ILE A 1 81 ? -2.409 -2.199 -10.646 1.00 88.81 81 ILE A N 1
ATOM 633 C CA . ILE A 1 81 ? -2.248 -2.397 -9.206 1.00 88.81 81 ILE A CA 1
ATOM 634 C C . ILE A 1 81 ? -3.617 -2.384 -8.544 1.00 88.81 81 ILE A C 1
ATOM 636 O O . ILE A 1 81 ? -4.475 -1.556 -8.859 1.00 88.81 81 ILE A O 1
ATOM 640 N N . ILE A 1 82 ? -3.806 -3.318 -7.621 1.00 88.75 82 ILE A N 1
ATOM 641 C CA . ILE A 1 82 ? -4.979 -3.439 -6.771 1.00 88.75 82 ILE A CA 1
ATOM 642 C C . ILE A 1 82 ? -4.501 -3.367 -5.325 1.00 88.75 82 ILE A C 1
ATOM 644 O O . ILE A 1 82 ? -3.707 -4.203 -4.898 1.00 88.75 82 ILE A O 1
ATOM 648 N N . ILE A 1 83 ? -4.997 -2.386 -4.577 1.00 90.19 83 ILE A N 1
ATOM 649 C CA . ILE A 1 83 ? -4.790 -2.292 -3.132 1.00 90.19 83 ILE A CA 1
ATOM 650 C C . ILE A 1 83 ? -6.111 -2.628 -2.459 1.00 90.19 83 ILE A C 1
ATOM 652 O O . ILE A 1 83 ? -7.134 -2.016 -2.762 1.00 90.19 83 ILE A O 1
ATOM 656 N N . PHE A 1 84 ? -6.079 -3.582 -1.541 1.00 89.69 84 PHE A N 1
ATOM 657 C CA . PHE A 1 84 ? -7.220 -3.952 -0.725 1.00 89.69 84 PHE A CA 1
ATOM 658 C C . PHE A 1 84 ? -6.854 -3.819 0.748 1.00 89.69 84 PHE A C 1
ATOM 660 O O . PHE A 1 84 ? -5.863 -4.397 1.188 1.00 89.69 84 PHE A O 1
ATOM 667 N N . MET A 1 85 ? -7.642 -3.049 1.493 1.00 89.00 85 MET A N 1
ATOM 668 C CA . MET A 1 85 ? -7.547 -2.941 2.944 1.00 89.00 85 MET A CA 1
ATOM 669 C C . MET A 1 85 ? -8.853 -3.399 3.570 1.00 89.00 85 MET A C 1
ATOM 671 O O . MET A 1 85 ? -9.920 -3.020 3.092 1.00 89.00 85 MET A O 1
ATOM 675 N N . ILE A 1 86 ? -8.774 -4.168 4.647 1.00 86.88 86 ILE A N 1
ATOM 676 C CA . ILE A 1 86 ? -9.945 -4.627 5.394 1.00 86.88 86 ILE A CA 1
ATOM 677 C C . ILE A 1 86 ? -9.642 -4.669 6.885 1.00 86.88 86 ILE A C 1
ATOM 679 O O . ILE A 1 86 ? -8.521 -4.999 7.258 1.00 86.88 86 ILE A O 1
ATOM 683 N N . ASN A 1 87 ? -10.612 -4.342 7.732 1.00 85.69 87 ASN A N 1
ATOM 684 C CA . ASN A 1 87 ? -10.484 -4.520 9.176 1.00 85.69 87 ASN A CA 1
ATOM 685 C C . ASN A 1 87 ? -11.477 -5.536 9.751 1.00 85.69 87 ASN A C 1
ATOM 687 O O . ASN A 1 87 ? -12.427 -5.946 9.084 1.00 85.69 87 ASN A O 1
ATOM 691 N N . SER A 1 88 ? -11.275 -5.896 11.020 1.00 81.19 88 SER A N 1
ATOM 692 C CA . SER A 1 88 ? -12.133 -6.821 11.776 1.00 81.19 88 SER A CA 1
ATOM 693 C C . SER A 1 88 ? -13.598 -6.377 11.839 1.00 81.19 88 SER A C 1
ATOM 695 O O . SER A 1 88 ? -14.507 -7.198 11.875 1.00 81.19 88 SER A O 1
ATOM 697 N N . SER A 1 89 ? -13.859 -5.069 11.768 1.00 81.44 89 SER A N 1
ATOM 698 C CA . SER A 1 89 ? -15.214 -4.500 11.740 1.00 81.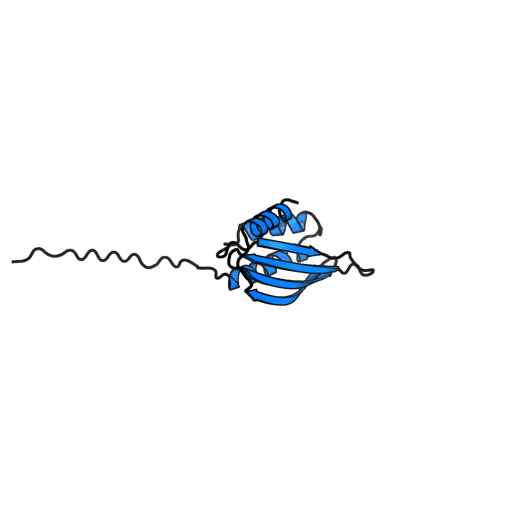44 89 SER A CA 1
ATOM 699 C C . SER A 1 89 ? -15.897 -4.562 10.364 1.00 81.44 89 SER A C 1
ATOM 701 O O . SER A 1 89 ? -16.998 -4.026 10.218 1.00 81.44 89 SER A O 1
ATOM 703 N N . GLY A 1 90 ? -15.260 -5.167 9.354 1.00 78.81 90 GLY A N 1
ATOM 704 C CA . GLY A 1 90 ? -15.810 -5.322 8.003 1.00 78.81 90 GLY A CA 1
ATOM 705 C C . GLY A 1 90 ? -15.698 -4.074 7.120 1.00 78.81 90 GLY A C 1
ATOM 706 O O . GLY A 1 90 ? -16.270 -4.041 6.029 1.00 78.81 90 GLY A O 1
ATOM 707 N N . TYR A 1 91 ? -14.974 -3.032 7.552 1.00 85.75 91 TYR A N 1
ATOM 708 C CA . TYR A 1 91 ? -14.693 -1.881 6.691 1.00 85.75 91 TYR A CA 1
ATOM 709 C C . TYR A 1 91 ? -13.651 -2.257 5.651 1.00 85.75 91 TYR A C 1
ATOM 711 O O . TYR A 1 91 ? -12.550 -2.687 5.994 1.00 85.75 91 TYR A O 1
ATOM 719 N N . MET A 1 92 ? -13.988 -2.025 4.389 1.00 88.19 92 MET A N 1
ATOM 720 C CA . MET A 1 92 ? -13.178 -2.378 3.235 1.00 88.19 92 MET A CA 1
ATOM 721 C C . MET A 1 92 ? -12.834 -1.137 2.426 1.00 88.19 92 MET A C 1
ATOM 723 O O . MET A 1 92 ? -13.681 -0.284 2.168 1.00 88.19 92 MET A O 1
ATOM 727 N N . VAL A 1 93 ? -11.588 -1.059 1.974 1.00 89.81 93 VAL A N 1
ATOM 728 C CA . VAL A 1 93 ? -11.129 -0.054 1.018 1.00 89.81 93 VAL A CA 1
ATOM 729 C C . VAL A 1 93 ? -10.484 -0.776 -0.152 1.00 89.81 93 VAL A C 1
ATOM 731 O O . VAL A 1 93 ? -9.527 -1.531 0.016 1.00 89.81 93 VAL A O 1
ATOM 734 N N . TYR A 1 94 ? -11.005 -0.534 -1.347 1.00 90.38 94 TYR A N 1
ATOM 735 C CA . TYR A 1 94 ? -10.521 -1.125 -2.585 1.00 90.38 94 TYR A CA 1
ATOM 736 C C . TYR A 1 94 ? -10.076 -0.022 -3.539 1.00 90.38 94 TYR A C 1
ATOM 738 O O . TYR A 1 94 ? -10.884 0.797 -3.976 1.00 90.38 94 TYR A O 1
ATOM 746 N N . CYS A 1 95 ? -8.792 -0.006 -3.884 1.00 92.19 95 CYS A N 1
ATOM 747 C CA . CYS A 1 95 ? -8.224 0.950 -4.823 1.00 92.19 95 CYS A CA 1
ATOM 748 C C . CYS A 1 95 ? -7.661 0.249 -6.052 1.00 92.19 95 CYS A C 1
ATOM 750 O O . CYS A 1 95 ? -7.015 -0.796 -5.959 1.00 92.19 95 CYS A O 1
ATOM 752 N N . ILE A 1 96 ? -7.855 0.879 -7.206 1.00 92.94 96 ILE A N 1
ATOM 753 C CA . ILE A 1 96 ? -7.263 0.458 -8.471 1.00 92.94 96 ILE A CA 1
ATOM 754 C C . ILE A 1 96 ? -6.383 1.570 -9.017 1.00 92.94 96 ILE A C 1
ATOM 756 O O . ILE A 1 96 ? -6.704 2.760 -8.945 1.00 92.94 96 ILE A O 1
ATOM 760 N N . GLY A 1 97 ? -5.255 1.166 -9.574 1.00 93.12 97 GLY A N 1
ATOM 761 C CA . GLY A 1 97 ? -4.285 2.065 -10.163 1.00 93.12 97 GLY A 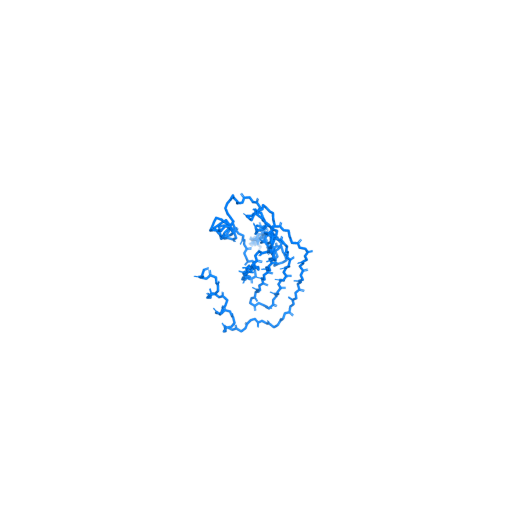CA 1
ATOM 762 C C . GLY A 1 97 ? -3.524 1.407 -11.297 1.00 93.12 97 GLY A C 1
ATOM 763 O O . GLY A 1 97 ? -3.682 0.217 -11.574 1.00 93.12 97 GLY A O 1
ATOM 764 N N . ASN A 1 98 ? -2.672 2.208 -11.920 1.00 93.19 98 ASN A N 1
ATOM 765 C CA . ASN A 1 98 ? -1.720 1.755 -12.920 1.00 93.19 98 ASN A CA 1
ATOM 766 C C . ASN A 1 98 ? -0.314 2.047 -12.421 1.00 93.19 98 ASN A C 1
ATOM 768 O O . ASN A 1 98 ? -0.091 3.041 -11.724 1.00 93.19 98 ASN A O 1
ATOM 772 N N . ALA A 1 99 ? 0.628 1.212 -12.826 1.00 90.19 99 ALA A N 1
ATOM 773 C CA . ALA A 1 99 ? 2.031 1.447 -12.591 1.00 90.19 99 ALA A CA 1
ATOM 774 C C . ALA A 1 99 ? 2.888 1.059 -13.788 1.00 90.19 99 ALA A C 1
ATOM 776 O O . ALA A 1 99 ? 2.484 0.274 -14.644 1.00 90.19 99 ALA A O 1
ATOM 777 N N . ASN A 1 100 ? 4.071 1.652 -13.836 1.00 88.44 100 ASN A N 1
ATOM 778 C CA . ASN A 1 100 ? 5.130 1.368 -14.785 1.00 88.44 100 ASN A CA 1
ATOM 779 C C . ASN A 1 100 ? 6.480 1.357 -14.051 1.00 88.44 100 ASN A C 1
ATOM 781 O O . ASN A 1 100 ? 6.563 1.570 -12.837 1.00 88.44 100 ASN A O 1
ATOM 785 N N . ARG A 1 101 ? 7.570 1.188 -14.804 1.00 81.62 101 ARG A N 1
ATOM 786 C CA . ARG A 1 101 ? 8.931 1.128 -14.253 1.00 81.62 101 ARG A CA 1
ATOM 787 C C . ARG A 1 101 ? 9.316 2.262 -13.313 1.00 81.62 101 ARG A C 1
ATOM 789 O O . ARG A 1 101 ? 10.168 2.023 -12.478 1.00 81.62 101 ARG A O 1
ATOM 796 N N . ASN A 1 102 ? 8.694 3.439 -13.376 1.00 82.06 102 ASN A N 1
ATOM 797 C CA . ASN A 1 102 ? 9.098 4.599 -12.580 1.00 82.06 102 ASN A CA 1
ATOM 798 C C . ASN A 1 102 ? 7.967 5.127 -11.693 1.00 82.06 102 ASN A C 1
ATOM 800 O O . ASN A 1 102 ? 8.236 5.590 -10.593 1.00 82.06 102 ASN A O 1
ATOM 804 N N . THR A 1 103 ? 6.705 4.978 -12.094 1.00 89.19 103 THR A N 1
ATOM 805 C CA . THR A 1 103 ? 5.578 5.604 -11.400 1.00 89.19 103 THR A CA 1
ATOM 806 C C . THR A 1 103 ? 4.414 4.655 -11.159 1.00 89.19 103 THR A C 1
ATOM 808 O O . THR A 1 103 ? 4.112 3.781 -11.965 1.00 89.19 103 THR A O 1
ATOM 811 N N . MET A 1 104 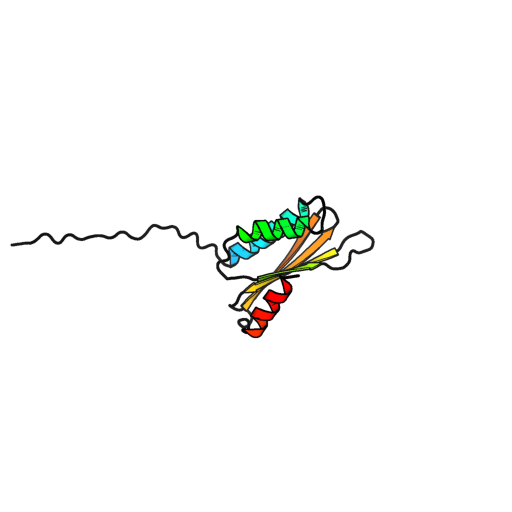? 3.740 4.858 -10.035 1.00 90.50 1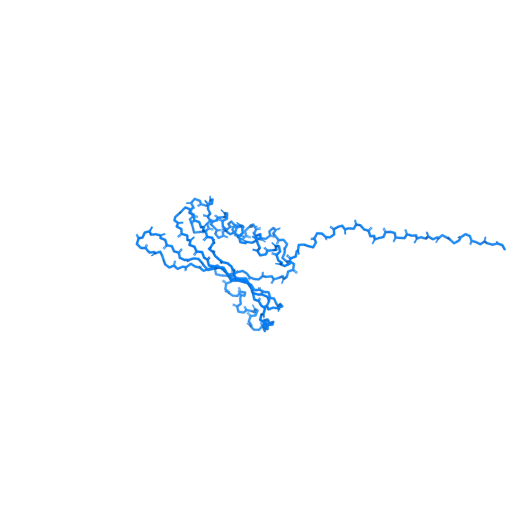04 MET A N 1
ATOM 812 C CA . MET A 1 104 ? 2.454 4.294 -9.662 1.00 90.50 104 MET A CA 1
ATOM 813 C C . MET A 1 104 ? 1.470 5.438 -9.464 1.00 90.50 104 MET A C 1
ATOM 815 O O . MET A 1 104 ? 1.792 6.492 -8.914 1.00 90.50 104 MET A O 1
ATOM 819 N N . THR A 1 105 ? 0.246 5.237 -9.935 1.00 93.06 105 THR A N 1
ATOM 820 C CA . THR A 1 105 ? -0.838 6.203 -9.793 1.00 93.06 105 THR A CA 1
ATOM 821 C C . THR A 1 105 ? -2.126 5.477 -9.464 1.00 93.06 105 THR A C 1
ATOM 823 O O . THR A 1 105 ? -2.596 4.638 -10.237 1.00 93.06 105 THR A O 1
ATOM 826 N N . ILE A 1 106 ? -2.730 5.848 -8.340 1.00 94.25 106 ILE A N 1
ATOM 827 C CA . ILE A 1 106 ? -4.075 5.413 -7.977 1.00 94.25 106 ILE A CA 1
ATOM 828 C C . ILE A 1 106 ? -5.087 6.198 -8.804 1.00 94.25 106 ILE A C 1
ATOM 830 O O . ILE A 1 106 ? -5.022 7.423 -8.886 1.00 94.25 106 ILE A O 1
ATOM 834 N N . LYS A 1 107 ? -6.001 5.483 -9.460 1.00 93.50 107 LYS A N 1
ATOM 835 C CA . LYS A 1 107 ? -7.039 6.073 -10.311 1.00 93.50 107 LYS A CA 1
ATOM 836 C C . LYS A 1 107 ? -8.339 6.267 -9.555 1.00 93.50 107 LYS A C 1
ATOM 838 O O . LYS A 1 107 ? -8.985 7.295 -9.713 1.00 93.50 107 LYS A O 1
ATOM 843 N N . SER A 1 108 ? -8.709 5.292 -8.736 1.00 92.94 108 SER A N 1
ATOM 844 C CA . SER A 1 108 ? -9.928 5.356 -7.942 1.00 92.94 108 SER A CA 1
ATOM 845 C C . SER A 1 108 ? -9.816 4.478 -6.710 1.00 92.94 108 SER A C 1
ATOM 847 O O . SER A 1 108 ? -9.173 3.427 -6.746 1.00 92.94 108 SER A O 1
ATOM 849 N N . CYS A 1 109 ? -10.513 4.890 -5.659 1.00 91.94 109 CYS A N 1
ATOM 850 C CA . CYS A 1 109 ? -10.743 4.104 -4.460 1.00 91.94 109 CYS A CA 1
ATOM 851 C C . CYS A 1 109 ? -12.238 4.081 -4.164 1.00 91.94 109 CYS A C 1
ATOM 853 O O . CYS A 1 109 ? -12.918 5.093 -4.326 1.00 91.94 109 CYS A O 1
ATOM 855 N N . VAL A 1 110 ? -12.727 2.934 -3.716 1.00 91.94 110 VAL A N 1
ATOM 856 C CA . VAL A 1 110 ? -14.081 2.751 -3.201 1.00 91.94 110 VAL A CA 1
ATOM 857 C C . VAL A 1 110 ? -13.960 2.261 -1.768 1.00 91.94 110 VAL A C 1
ATOM 859 O O . VAL A 1 110 ? -13.088 1.447 -1.457 1.00 91.94 110 VAL A O 1
ATOM 862 N N . GLN A 1 111 ? -14.813 2.790 -0.900 1.00 89.31 111 GLN A N 1
ATOM 863 C CA . GLN A 1 111 ? -14.953 2.332 0.474 1.00 89.31 111 GLN A CA 1
ATOM 864 C C . GLN A 1 111 ? -16.312 1.671 0.626 1.00 89.31 111 GLN A C 1
ATOM 866 O O . GLN A 1 111 ? -17.300 2.170 0.088 1.00 89.31 111 GLN A O 1
ATOM 871 N N . ASP A 1 112 ? -16.343 0.571 1.360 1.00 87.00 112 ASP A N 1
ATOM 872 C CA . ASP A 1 112 ? -17.563 -0.168 1.646 1.00 87.00 112 ASP A CA 1
ATOM 873 C C . ASP A 1 112 ? -17.529 -0.715 3.077 1.00 87.00 112 ASP A C 1
ATOM 875 O O . ASP A 1 112 ? -16.468 -0.799 3.708 1.00 87.00 112 ASP A O 1
ATOM 879 N N . LYS A 1 113 ? -18.696 -1.079 3.602 1.00 84.88 113 LYS A N 1
ATOM 880 C CA . LYS A 1 113 ? -18.834 -1.747 4.891 1.00 84.88 113 LYS A CA 1
ATOM 881 C C . LYS A 1 113 ? -19.628 -3.032 4.703 1.00 84.88 113 LYS A C 1
ATOM 883 O O . LYS A 1 113 ? -20.844 -3.001 4.542 1.00 84.88 113 LYS A O 1
ATOM 888 N N . GLY A 1 114 ? -18.911 -4.148 4.743 1.00 80.62 114 GLY A N 1
ATOM 889 C CA . GLY A 1 114 ? -19.493 -5.481 4.716 1.00 80.62 114 GLY A CA 1
ATOM 890 C C . GLY A 1 114 ? -19.767 -6.013 6.118 1.00 80.62 114 GLY A C 1
ATOM 891 O O . GLY A 1 114 ? -19.714 -5.288 7.116 1.00 80.62 114 GLY A O 1
ATOM 892 N N . GLU A 1 115 ? -20.033 -7.313 6.185 1.00 78.06 115 GLU A N 1
ATOM 893 C CA . GLU A 1 115 ? -20.049 -8.025 7.458 1.00 78.06 115 GLU A CA 1
ATOM 894 C C . GLU A 1 115 ? -18.636 -8.067 8.070 1.00 78.06 115 GLU A C 1
ATOM 896 O O . GLU A 1 115 ? -17.644 -8.096 7.331 1.00 78.06 115 GLU A O 1
ATOM 901 N N . PRO A 1 116 ? -18.526 -8.065 9.411 1.00 76.19 116 PRO A N 1
ATOM 902 C CA . PRO A 1 116 ? -17.269 -8.333 10.097 1.00 76.19 116 PRO A CA 1
ATOM 903 C C . PRO A 1 116 ? -16.613 -9.611 9.578 1.00 76.19 116 PRO A C 1
ATOM 905 O O . PRO A 1 116 ? -17.297 -10.592 9.274 1.00 76.19 116 PRO A O 1
ATOM 908 N N . LEU A 1 117 ? -15.284 -9.612 9.502 1.00 69.25 117 LEU A N 1
ATOM 909 C CA . LEU A 1 117 ? -14.557 -10.813 9.116 1.00 69.25 117 LEU A CA 1
ATOM 910 C C . LEU A 1 117 ? -14.809 -11.918 10.143 1.00 69.25 117 LEU A C 1
ATOM 912 O O . LEU A 1 117 ? -14.708 -11.708 11.349 1.00 69.25 117 LEU A O 1
ATOM 916 N N . SER A 1 118 ? -15.122 -13.119 9.664 1.00 75.00 118 SER A N 1
ATOM 917 C CA . SER A 1 118 ? -15.125 -14.291 10.536 1.00 75.00 118 SER A CA 1
ATOM 918 C C . SER A 1 118 ? -13.692 -14.613 10.986 1.00 75.00 118 SER A C 1
ATOM 920 O O . SER A 1 118 ? -12.747 -14.350 10.237 1.00 75.00 118 SER A O 1
ATOM 922 N N . PRO A 1 119 ? -13.499 -15.268 12.145 1.00 71.62 119 PRO A N 1
ATOM 923 C CA . PRO A 1 119 ? -12.164 -15.640 12.626 1.00 71.62 119 PRO A CA 1
ATOM 924 C C . PRO A 1 119 ? -11.345 -16.445 11.603 1.00 71.62 119 PRO A C 1
ATOM 926 O O . PRO A 1 119 ? -10.132 -16.292 11.487 1.00 71.62 119 PRO A O 1
ATOM 929 N N . SER A 1 120 ? -12.010 -17.285 10.804 1.00 66.38 120 SER A N 1
ATOM 930 C CA . SER A 1 120 ? -11.370 -18.041 9.723 1.00 66.38 120 SER A CA 1
ATOM 931 C C . SER A 1 120 ? -10.901 -17.146 8.572 1.00 66.38 120 SER A C 1
ATOM 933 O O . SER A 1 120 ? -9.856 -17.406 7.980 1.00 66.38 120 SER A O 1
ATOM 935 N N . GLN A 1 121 ? -11.651 -16.087 8.254 1.00 65.50 121 GLN A N 1
ATOM 936 C CA . GLN A 1 121 ? -11.258 -15.116 7.235 1.00 65.50 121 GLN A CA 1
ATOM 937 C C . GLN A 1 121 ? -10.128 -14.210 7.732 1.00 65.50 121 GLN A C 1
ATOM 939 O O . GLN A 1 121 ? -9.220 -13.922 6.956 1.00 65.50 121 GLN A O 1
ATOM 944 N N . GLU A 1 122 ? -10.120 -13.836 9.014 1.00 63.06 122 GLU A N 1
ATOM 945 C CA . GLU A 1 122 ? -8.987 -13.132 9.623 1.00 63.06 122 GLU A CA 1
ATOM 946 C C . GLU A 1 122 ? -7.703 -13.965 9.504 1.00 63.06 122 GLU A C 1
ATOM 948 O O . GLU A 1 122 ? -6.722 -13.497 8.938 1.00 63.06 122 GLU A O 1
ATOM 953 N N . LEU A 1 123 ? -7.712 -15.239 9.900 1.00 58.47 123 LEU A N 1
ATOM 954 C CA . LEU A 1 123 ? -6.528 -16.105 9.785 1.00 58.47 123 LEU A CA 1
ATOM 955 C C . LEU A 1 123 ? -6.039 -16.276 8.335 1.00 58.47 123 LEU A C 1
ATOM 957 O O . LEU A 1 123 ? -4.836 -16.283 8.086 1.00 58.47 123 LEU A O 1
ATOM 961 N N . SER A 1 124 ? -6.955 -16.360 7.363 1.00 57.75 124 SER A N 1
ATOM 962 C CA . SER A 1 124 ? -6.596 -16.519 5.944 1.00 57.75 124 SER A CA 1
ATOM 963 C C . SER A 1 124 ? -5.842 -15.322 5.352 1.00 57.75 124 SER A C 1
ATOM 965 O O . SER A 1 124 ? -5.100 -15.478 4.383 1.00 57.75 124 SER A O 1
ATOM 967 N N . ILE A 1 125 ? -6.009 -14.131 5.935 1.00 51.31 125 ILE A N 1
ATOM 968 C CA . ILE A 1 125 ? -5.296 -12.928 5.500 1.00 51.31 125 ILE A CA 1
ATOM 969 C C . ILE A 1 125 ? -3.882 -12.887 6.096 1.00 51.31 125 ILE A C 1
ATOM 971 O O . ILE A 1 125 ? -2.971 -12.444 5.403 1.00 51.31 125 ILE A O 1
ATOM 975 N N . ASP A 1 126 ? -3.662 -13.404 7.314 1.00 49.66 126 ASP A N 1
ATOM 976 C CA . ASP A 1 126 ? -2.318 -13.463 7.924 1.00 49.66 126 ASP A CA 1
ATOM 977 C C . ASP A 1 126 ? -1.371 -14.301 7.066 1.00 49.66 126 ASP A C 1
ATOM 979 O O . ASP A 1 126 ? -0.254 -13.890 6.768 1.00 49.66 126 ASP A O 1
ATOM 983 N N . THR A 1 127 ? -1.863 -15.428 6.548 1.00 43.66 127 THR A N 1
ATOM 984 C CA . THR A 1 127 ? -1.062 -16.327 5.707 1.00 43.66 127 THR A CA 1
ATOM 985 C C . THR A 1 127 ? -0.702 -15.724 4.340 1.00 43.66 127 THR A C 1
ATOM 987 O O . THR A 1 127 ? 0.230 -16.195 3.696 1.00 43.66 127 THR A O 1
ATOM 990 N N . LEU A 1 128 ? -1.411 -14.684 3.880 1.00 40.00 128 LEU A N 1
ATOM 991 C CA . LEU A 1 128 ? -1.107 -13.976 2.628 1.00 40.00 128 LEU A CA 1
ATOM 992 C C . LEU A 1 128 ? -0.041 -12.881 2.796 1.00 40.00 128 LEU A C 1
ATOM 994 O O . LEU A 1 128 ? 0.512 -12.433 1.795 1.00 40.00 128 LEU A O 1
ATOM 998 N N . LEU A 1 129 ? 0.231 -12.437 4.028 1.00 41.78 129 LEU A N 1
ATOM 999 C CA . LEU A 1 129 ? 1.225 -11.397 4.339 1.00 41.78 129 LEU A CA 1
ATOM 1000 C C . LEU A 1 129 ? 2.602 -11.966 4.720 1.00 41.78 129 LEU A C 1
ATOM 1002 O O . LEU A 1 129 ? 3.589 -11.224 4.712 1.00 41.78 129 LEU A O 1
ATOM 1006 N N . ASP A 1 130 ? 2.656 -13.267 5.016 1.00 36.88 130 ASP A N 1
ATOM 1007 C CA . ASP A 1 130 ? 3.863 -14.030 5.362 1.00 36.88 130 ASP A CA 1
ATOM 1008 C C . ASP A 1 130 ? 4.603 -14.631 4.145 1.00 36.88 130 ASP A C 1
ATOM 1010 O O . ASP A 1 130 ? 5.545 -15.406 4.320 1.00 36.88 130 ASP A O 1
ATOM 1014 N N . ILE A 1 131 ? 4.212 -14.262 2.916 1.00 35.81 131 ILE A N 1
ATOM 1015 C CA . ILE A 1 131 ? 4.892 -14.639 1.661 1.00 35.81 131 ILE A CA 1
ATOM 1016 C C . ILE A 1 131 ? 5.651 -13.436 1.091 1.00 35.81 131 ILE A C 1
ATOM 1018 O O . ILE A 1 131 ? 5.089 -12.314 1.085 1.00 35.81 131 ILE A O 1
#

Foldseek 3Di:
DDDDPPPPPPPPDDDPPPPCDQVNLVVVLVVQLFVLCQPDLDNPPSSVVSSVVVNVVGDNNQQKFKDKDWDQADPQQKIKIWIWIAGQQQKIKIWIWMDGNRGIDTDDIDIDGDHGDDPVRVVVSVVVSVD

Secondary structure (DSSP, 8-state):
---------------------HHHHHHHHHHHHHHHHHH-SSSSHHHHHHHHHHHHTS--TT--EEEEEEPPP-TTS-EEEEEEEE-TT-EEEEEEEEE-SS-EEEEEEEEEE-PPPPHHHHHHHHHHH--